Protein AF-W2N0L6-F1 (afdb_monomer_lite)

Radius of gyration: 17.58 Å; chains: 1; bounding box: 37×28×54 Å

Foldseek 3Di:
DDDDDDDDDPVVDQADPPPRDHCVVV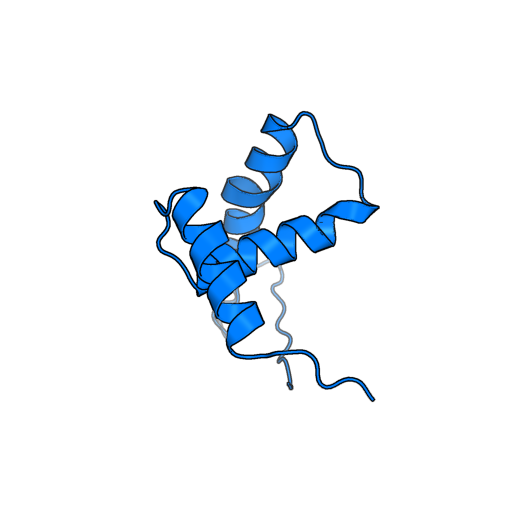VCCCPPPLPVVQVVVVHDDPVCSVVSVVLVVVCVVPHDPPDDPVRSVVVVVVVCVVCPPDDD

Secondary structure (DSSP, 8-state):
--PPP----TTT-SS-TTT---SHHHHHHIIIIIIHHHHHTT---HHHHHHHHHHHHHHHHHS-TT--HHHHHHHHHHHHHHS-----

Organism: Phytophthora nicotianae (NCBI:txid4792)

Sequence (88 aa):
MHYEHSWVNHTLHFVDPVSGTHTNTIEGLWEMHIKCHITAMRGCSKKYLDGYIDEYMWRSWFFPTMASPGEFMCGLVQAVQRHPQQEE

InterPro domains:
  IPR053164 IS1016-like transposase [PTHR47163] (2-62)

pLDDT: mean 88.41, std 8.49, range [45.0, 94.62]

Structure (mmCIF, N/CA/C/O backbone):
data_AF-W2N0L6-F1
#
_entry.id   AF-W2N0L6-F1
#
loop_
_atom_site.group_PDB
_atom_site.id
_atom_site.type_symbol
_atom_site.label_atom_id
_atom_site.label_alt_id
_atom_site.label_comp_id
_atom_site.label_asym_id
_atom_site.label_entity_id
_atom_site.label_seq_id
_atom_site.pdbx_PDB_ins_code
_atom_site.Cartn_x
_atom_site.Cartn_y
_atom_site.Cartn_z
_atom_site.occupancy
_atom_site.B_iso_or_equiv
_atom_site.auth_seq_id
_atom_site.auth_comp_id
_atom_site.auth_asym_id
_atom_site.auth_atom_id
_atom_site.pdbx_PDB_model_num
ATOM 1 N N . MET A 1 1 ? -18.063 5.766 -5.108 1.00 55.31 1 MET A N 1
ATOM 2 C CA . MET A 1 1 ? -17.706 4.956 -3.922 1.00 55.31 1 MET A CA 1
ATOM 3 C C . MET A 1 1 ? -17.934 5.816 -2.692 1.00 55.31 1 MET A C 1
ATOM 5 O O . MET A 1 1 ? -17.419 6.926 -2.665 1.00 55.31 1 MET A O 1
ATOM 9 N N . HIS A 1 2 ? -18.741 5.357 -1.736 1.00 81.44 2 HIS A N 1
ATOM 10 C CA . HIS A 1 2 ? -18.910 6.028 -0.446 1.00 81.44 2 HIS A CA 1
ATOM 11 C C . HIS A 1 2 ? -17.994 5.332 0.558 1.00 81.44 2 HIS A C 1
ATOM 13 O O . HIS A 1 2 ? -18.211 4.164 0.863 1.00 81.44 2 HIS A O 1
ATOM 19 N N . TYR A 1 3 ? -16.945 6.023 1.002 1.00 83.81 3 TYR A N 1
ATOM 20 C CA . TYR A 1 3 ? -16.053 5.525 2.045 1.00 83.81 3 TYR A CA 1
ATOM 21 C C . TYR A 1 3 ? -16.548 6.015 3.405 1.00 83.81 3 TYR A C 1
ATOM 23 O O . TYR A 1 3 ? -16.727 7.221 3.605 1.00 83.81 3 TYR A O 1
ATOM 31 N N . GLU A 1 4 ? -16.758 5.089 4.336 1.00 88.56 4 GLU A N 1
ATOM 32 C CA . GLU A 1 4 ? -17.005 5.426 5.735 1.00 88.56 4 GLU A CA 1
ATOM 33 C C . GLU A 1 4 ? -15.676 5.750 6.415 1.00 88.56 4 GLU A C 1
ATOM 35 O O . GLU A 1 4 ? -14.698 5.014 6.291 1.00 88.56 4 GLU A O 1
ATOM 40 N N . HIS A 1 5 ? -15.636 6.890 7.099 1.00 89.69 5 HIS A N 1
ATOM 41 C CA . HIS A 1 5 ? -14.459 7.322 7.840 1.00 89.69 5 HIS A CA 1
ATOM 42 C C . HIS A 1 5 ? -14.643 6.972 9.313 1.00 89.69 5 HIS A C 1
ATOM 44 O O . HIS A 1 5 ? -15.671 7.289 9.916 1.00 89.69 5 HIS A O 1
ATOM 50 N N . SER A 1 6 ? -13.627 6.346 9.894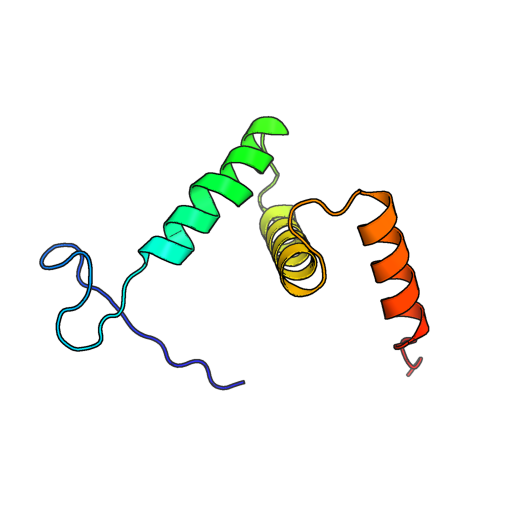 1.00 92.38 6 SER A N 1
ATOM 51 C CA . SER A 1 6 ? -13.568 6.002 11.312 1.00 92.38 6 SER A CA 1
ATOM 52 C C . SER A 1 6 ? -12.280 6.548 11.918 1.00 92.38 6 SER A C 1
ATOM 54 O O . SER A 1 6 ? -11.314 6.832 11.209 1.00 92.38 6 SER A O 1
ATOM 56 N N . TRP A 1 7 ? -12.266 6.715 13.237 1.00 90.94 7 TRP A N 1
ATOM 57 C CA . TRP A 1 7 ? -11.165 7.352 13.959 1.00 90.94 7 TRP A CA 1
ATOM 58 C C . TRP A 1 7 ? -10.847 6.554 15.217 1.00 90.94 7 TRP A C 1
ATOM 60 O O . TRP A 1 7 ? -11.735 5.936 15.801 1.00 90.94 7 TRP A O 1
ATOM 70 N N . VAL A 1 8 ? -9.596 6.622 15.666 1.00 92.88 8 VAL A N 1
ATOM 71 C CA . VAL A 1 8 ? -9.142 6.013 16.921 1.00 92.88 8 VAL A CA 1
ATOM 72 C C . VAL A 1 8 ? -8.420 7.069 17.741 1.00 92.88 8 VAL A C 1
ATOM 74 O O . VAL A 1 8 ? -7.606 7.831 17.221 1.00 92.88 8 VAL A O 1
ATOM 77 N N . ASN A 1 9 ? -8.719 7.127 19.037 1.00 91.31 9 ASN A N 1
ATOM 78 C CA . ASN A 1 9 ? -7.996 7.984 19.968 1.00 91.31 9 ASN A CA 1
ATOM 79 C C . ASN A 1 9 ? -6.830 7.209 20.599 1.00 91.31 9 ASN A C 1
ATOM 81 O O . ASN A 1 9 ? -7.010 6.533 21.614 1.00 91.31 9 ASN A O 1
AT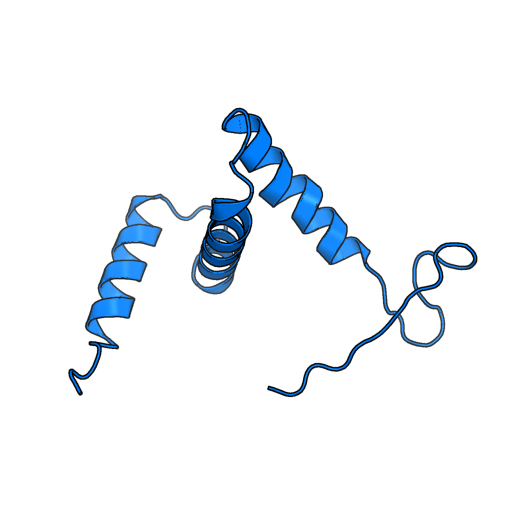OM 85 N N . HIS A 1 10 ? -5.632 7.371 20.035 1.00 89.50 10 HIS A N 1
ATOM 86 C CA . HIS A 1 10 ? -4.408 6.708 20.500 1.00 89.50 10 HIS A CA 1
ATOM 87 C C . HIS A 1 10 ? -3.908 7.156 21.885 1.00 89.50 10 HIS A C 1
ATOM 89 O O . HIS A 1 10 ? -3.013 6.519 22.435 1.00 89.50 10 HIS A O 1
ATOM 95 N N . THR A 1 11 ? -4.467 8.215 22.486 1.00 93.81 11 THR A N 1
ATOM 96 C CA . THR A 1 11 ? -4.188 8.550 23.896 1.00 93.81 11 THR A CA 1
ATOM 97 C C . THR A 1 11 ? -4.906 7.599 24.856 1.00 93.81 11 THR A C 1
ATOM 99 O O . THR A 1 11 ? -4.440 7.398 25.973 1.00 93.81 11 THR A O 1
ATOM 102 N N . LEU A 1 12 ? -6.032 7.018 24.431 1.00 92.19 12 LEU A N 1
ATOM 103 C CA . LEU A 1 12 ? -6.867 6.150 25.263 1.00 92.19 12 LEU A CA 1
ATOM 104 C C . LEU A 1 12 ? -6.725 4.677 24.879 1.00 92.19 12 LEU A C 1
ATOM 106 O O . LEU A 1 12 ? -6.561 3.828 25.752 1.00 92.19 12 LEU A O 1
ATOM 110 N N . HIS A 1 13 ? -6.792 4.370 23.581 1.00 91.06 13 HIS A N 1
ATOM 111 C CA . HIS A 1 13 ? -6.845 2.999 23.087 1.00 91.06 13 HIS A CA 1
ATOM 112 C C . HIS A 1 13 ? -6.063 2.840 21.779 1.00 91.06 13 HIS A C 1
ATOM 114 O O . HIS A 1 13 ? -6.076 3.716 20.919 1.00 91.06 13 HIS A O 1
ATOM 120 N N . PHE A 1 14 ? -5.406 1.690 21.613 1.00 89.12 14 PHE A N 1
ATOM 121 C CA . PHE A 1 14 ? -4.734 1.320 20.360 1.00 89.12 14 PHE A CA 1
ATOM 122 C C . PHE A 1 14 ? -5.708 0.742 19.319 1.00 89.12 14 PHE A C 1
ATOM 124 O O . PHE A 1 14 ? -5.527 0.914 18.118 1.00 89.12 14 PHE A O 1
ATOM 131 N N . VAL A 1 15 ? -6.765 0.091 19.800 1.00 93.88 15 VAL A N 1
ATOM 132 C CA . VAL A 1 15 ? -7.910 -0.398 19.028 1.00 93.88 15 VAL A CA 1
ATOM 133 C C . VAL A 1 15 ? -9.150 0.160 19.709 1.00 93.88 15 VAL A C 1
ATOM 135 O O . VAL A 1 15 ? -9.264 0.042 20.929 1.00 93.88 15 VAL A O 1
ATOM 138 N N . ASP A 1 16 ? -10.058 0.784 18.962 1.00 93.94 16 ASP A N 1
ATOM 139 C CA . ASP A 1 16 ? -11.294 1.305 19.544 1.00 93.94 16 ASP A CA 1
ATOM 140 C C . ASP A 1 16 ? -12.152 0.148 20.095 1.00 93.94 16 ASP A C 1
ATOM 142 O O . ASP A 1 16 ? -12.536 -0.733 19.324 1.00 93.94 16 ASP A O 1
ATOM 146 N N . PRO A 1 17 ? -12.478 0.110 21.400 1.00 93.75 17 PRO A N 1
ATOM 147 C CA . PRO A 1 17 ? -13.174 -1.030 21.996 1.00 93.75 17 PRO A CA 1
ATOM 148 C C . PRO A 1 17 ? -14.634 -1.176 21.545 1.00 93.75 17 PRO A C 1
ATOM 150 O O . PRO A 1 17 ? -15.218 -2.237 21.749 1.00 93.75 17 PRO A O 1
ATOM 153 N N . VAL A 1 18 ? -15.238 -0.129 20.968 1.00 94.19 18 VAL A N 1
ATOM 154 C CA . VAL A 1 18 ? -16.641 -0.148 20.527 1.00 94.19 18 VAL A CA 1
ATOM 155 C C . VAL A 1 18 ? -16.755 -0.586 19.070 1.00 94.19 18 VAL A C 1
ATOM 157 O O . VAL A 1 18 ? -17.496 -1.516 18.765 1.00 94.19 18 VAL A O 1
ATOM 160 N N . SER A 1 19 ? -16.028 0.074 18.166 1.00 92.94 19 SER A N 1
ATOM 161 C CA . SER A 1 19 ? -16.082 -0.217 16.727 1.00 92.94 19 SER A CA 1
ATOM 162 C C . SER A 1 19 ? -15.070 -1.269 16.269 1.00 92.94 19 SER A C 1
ATOM 164 O O . SER A 1 19 ? -15.204 -1.799 15.171 1.00 92.94 19 SER A O 1
ATOM 166 N N . GLY A 1 20 ? -14.038 -1.557 17.068 1.00 93.50 20 GLY A N 1
ATOM 167 C CA . GLY A 1 20 ? -12.903 -2.388 16.658 1.00 93.50 20 GLY A CA 1
ATOM 168 C C . GLY A 1 20 ? -11.951 -1.701 15.672 1.00 93.50 20 GLY A C 1
ATOM 169 O O . GLY A 1 20 ? -11.011 -2.335 15.195 1.00 93.50 20 GLY A O 1
ATOM 170 N N . THR A 1 21 ? -12.169 -0.419 15.355 1.00 94.44 21 THR A N 1
ATOM 171 C CA . THR A 1 21 ? -11.332 0.335 14.412 1.00 94.44 21 THR A CA 1
ATOM 172 C C . THR A 1 21 ? -9.893 0.422 14.922 1.00 94.44 21 THR A C 1
ATOM 174 O O . THR A 1 21 ? -9.655 0.686 16.102 1.00 94.44 21 THR A O 1
ATOM 177 N N . HIS A 1 22 ? -8.923 0.237 14.026 1.00 94.19 22 HIS A N 1
ATOM 178 C CA . HIS A 1 22 ? -7.497 0.402 14.309 1.00 94.19 22 HIS A CA 1
ATOM 179 C C . HIS A 1 22 ? -6.715 0.802 13.054 1.00 94.19 22 HIS A C 1
ATOM 181 O O . HIS A 1 22 ? -7.118 0.509 11.929 1.00 94.19 22 HIS A O 1
ATOM 187 N N . THR A 1 23 ? -5.539 1.397 13.241 1.00 94.12 23 THR A N 1
ATOM 188 C CA . THR A 1 23 ? -4.626 1.799 12.155 1.00 94.12 23 THR A CA 1
ATOM 189 C C . THR A 1 23 ? -3.531 0.767 11.868 1.00 94.12 23 THR A C 1
ATOM 191 O O . THR A 1 23 ? -2.848 0.876 10.854 1.00 94.12 23 THR A O 1
ATOM 194 N N . ASN A 1 24 ? -3.415 -0.286 12.686 1.00 92.56 24 ASN A N 1
ATOM 195 C CA . ASN A 1 24 ? -2.311 -1.262 12.667 1.00 92.56 24 ASN A CA 1
ATOM 196 C C . ASN A 1 24 ? -2.011 -1.855 11.288 1.00 92.56 24 ASN A C 1
ATOM 198 O O . ASN A 1 24 ? -0.852 -2.005 10.915 1.00 92.56 24 ASN A O 1
ATOM 202 N N . THR A 1 25 ? -3.046 -2.208 10.523 1.00 91.06 25 THR A N 1
ATOM 203 C CA . THR A 1 25 ? -2.872 -2.784 9.184 1.00 91.06 25 THR A CA 1
ATOM 204 C C . THR A 1 25 ? -2.275 -1.770 8.215 1.00 91.06 25 THR A C 1
ATOM 206 O O . THR A 1 25 ? -1.385 -2.116 7.444 1.00 91.06 25 THR A O 1
ATOM 209 N N . ILE A 1 26 ? -2.730 -0.517 8.274 1.00 91.12 26 ILE A N 1
ATOM 210 C CA . ILE A 1 26 ? -2.233 0.565 7.417 1.00 91.12 26 ILE A CA 1
ATOM 211 C C . ILE A 1 26 ? -0.797 0.920 7.816 1.00 91.12 26 ILE A C 1
ATOM 213 O O . ILE A 1 26 ? 0.068 1.043 6.953 1.00 91.12 26 ILE A O 1
ATOM 217 N N . GLU A 1 27 ? -0.520 1.018 9.116 1.00 92.94 27 GLU A N 1
ATOM 218 C CA . GLU A 1 27 ? 0.817 1.296 9.652 1.00 92.94 27 GLU A CA 1
ATOM 219 C C . GLU A 1 27 ? 1.816 0.183 9.321 1.00 92.94 27 GLU A C 1
ATOM 221 O O . GLU A 1 27 ? 2.925 0.457 8.859 1.00 92.94 27 GLU A O 1
ATOM 226 N N . GLY A 1 28 ? 1.415 -1.078 9.497 1.00 93.44 28 GLY A N 1
ATOM 227 C CA . GLY A 1 28 ? 2.231 -2.238 9.154 1.00 93.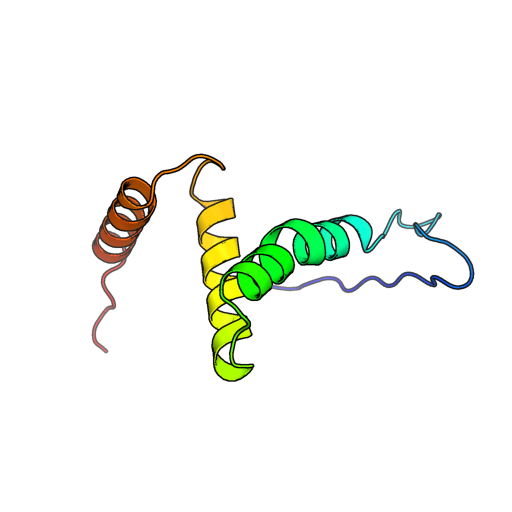44 28 GLY A CA 1
ATOM 228 C C . GLY A 1 28 ? 2.519 -2.310 7.656 1.00 93.44 28 GLY A C 1
ATOM 229 O O . GLY A 1 28 ? 3.661 -2.548 7.263 1.00 93.44 28 GLY A O 1
ATOM 230 N N . LEU A 1 29 ? 1.513 -2.037 6.818 1.00 92.56 29 LEU A N 1
ATOM 231 C CA . LEU A 1 29 ? 1.680 -1.963 5.367 1.00 92.56 29 LEU A CA 1
ATOM 232 C C . LEU A 1 29 ? 2.671 -0.858 4.982 1.00 92.56 29 LEU A C 1
ATOM 234 O O . LEU A 1 29 ? 3.589 -1.092 4.191 1.00 92.56 29 LEU A O 1
ATOM 238 N N . TRP A 1 30 ? 2.519 0.327 5.576 1.00 93.62 30 TRP A N 1
ATOM 239 C CA . TRP A 1 30 ? 3.409 1.456 5.341 1.00 93.62 30 TRP A CA 1
ATOM 240 C C . TRP A 1 30 ? 4.860 1.139 5.709 1.00 93.62 30 TRP A C 1
ATOM 242 O O . TRP A 1 30 ? 5.748 1.333 4.877 1.00 93.62 30 TRP A O 1
ATOM 252 N N . GLU A 1 31 ? 5.116 0.633 6.917 1.00 94.62 31 GLU A N 1
ATOM 253 C CA . GLU A 1 31 ? 6.483 0.384 7.381 1.00 94.62 31 GLU A CA 1
ATOM 254 C C . GLU A 1 31 ? 7.133 -0.777 6.618 1.00 94.62 31 GLU A C 1
ATOM 256 O O . GLU A 1 31 ? 8.237 -0.617 6.099 1.00 94.62 31 GLU A O 1
ATOM 261 N N . MET A 1 32 ? 6.450 -1.923 6.506 1.00 91.88 32 MET A N 1
ATOM 262 C CA . MET A 1 32 ? 7.046 -3.160 5.984 1.00 91.88 32 MET A CA 1
ATOM 263 C C . MET A 1 32 ? 7.168 -3.193 4.466 1.00 91.88 32 MET A C 1
ATOM 265 O O . MET A 1 32 ? 8.125 -3.765 3.945 1.00 91.88 32 MET A O 1
ATOM 269 N N . HIS A 1 33 ? 6.215 -2.601 3.747 1.00 89.12 33 HIS A N 1
ATOM 270 C CA . HIS A 1 33 ? 6.159 -2.746 2.296 1.00 89.12 33 HIS A CA 1
ATOM 271 C C . HIS A 1 33 ? 6.547 -1.468 1.564 1.00 89.12 33 HIS A C 1
ATOM 273 O O . HIS A 1 33 ? 7.384 -1.516 0.665 1.00 89.12 33 HIS A O 1
ATOM 279 N N . ILE A 1 34 ? 5.995 -0.320 1.958 1.00 91.31 34 ILE A N 1
ATOM 280 C CA . ILE A 1 34 ? 6.213 0.925 1.212 1.00 91.31 34 ILE A CA 1
ATOM 281 C C . ILE A 1 34 ? 7.540 1.573 1.614 1.00 91.31 34 ILE A C 1
ATOM 283 O O . ILE A 1 34 ? 8.430 1.772 0.785 1.00 91.31 34 ILE A O 1
ATOM 287 N N . LYS A 1 35 ? 7.711 1.880 2.901 1.00 91.12 35 LYS A N 1
ATOM 288 C CA . LYS A 1 35 ? 8.873 2.617 3.401 1.00 91.12 35 LYS A CA 1
ATOM 289 C C . LYS A 1 35 ? 10.161 1.812 3.256 1.00 91.12 35 LYS A C 1
ATOM 291 O O . LYS A 1 35 ? 11.131 2.352 2.731 1.00 91.12 35 LYS A O 1
ATOM 296 N N . CYS A 1 36 ? 10.170 0.527 3.630 1.00 91.44 36 CYS A N 1
ATOM 297 C CA . CYS A 1 36 ? 11.325 -0.351 3.413 1.00 91.44 36 CYS A CA 1
ATOM 298 C C . CYS A 1 36 ? 11.774 -0.372 1.942 1.00 91.44 36 CYS A C 1
ATOM 300 O O . CYS A 1 36 ? 12.971 -0.260 1.669 1.00 91.44 36 CYS A O 1
ATOM 302 N N . HIS A 1 37 ? 10.833 -0.453 0.997 1.00 87.69 37 HIS A N 1
ATOM 303 C CA . HIS A 1 37 ? 11.141 -0.446 -0.432 1.00 87.69 37 HIS A CA 1
ATOM 304 C C . HIS A 1 37 ? 11.729 0.897 -0.892 1.00 87.69 37 HIS A C 1
ATOM 306 O O . HIS A 1 37 ? 12.786 0.931 -1.523 1.00 87.69 37 HIS A O 1
ATOM 312 N N . ILE A 1 38 ? 11.109 2.017 -0.505 1.00 90.75 38 ILE A N 1
ATOM 313 C CA . ILE A 1 38 ? 11.609 3.365 -0.815 1.00 90.75 38 ILE A CA 1
ATOM 314 C C . ILE A 1 38 ? 13.013 3.576 -0.238 1.00 90.75 38 ILE A C 1
ATOM 316 O O . ILE A 1 38 ? 13.894 4.105 -0.917 1.00 90.75 38 ILE A O 1
ATOM 320 N N . THR A 1 39 ? 13.254 3.149 1.002 1.00 91.12 39 THR A N 1
ATOM 321 C CA . THR A 1 39 ? 14.573 3.242 1.634 1.00 91.12 39 THR A CA 1
ATOM 322 C C . THR A 1 39 ? 15.610 2.391 0.901 1.00 91.12 39 THR A C 1
ATOM 324 O O . THR A 1 39 ? 16.720 2.874 0.674 1.00 91.12 39 THR A O 1
ATOM 327 N N . ALA A 1 40 ? 15.259 1.178 0.460 1.00 90.19 40 ALA A N 1
ATOM 328 C CA . ALA A 1 40 ? 16.149 0.323 -0.329 1.00 90.19 40 ALA A CA 1
ATOM 329 C C . ALA A 1 40 ? 16.560 0.975 -1.665 1.00 90.19 40 ALA A C 1
ATOM 331 O O . ALA A 1 40 ? 17.702 0.830 -2.101 1.00 90.19 40 ALA A O 1
ATOM 332 N N . MET A 1 41 ? 15.670 1.769 -2.267 1.00 90.31 41 MET A N 1
ATOM 333 C CA . MET A 1 41 ? 15.947 2.569 -3.467 1.00 90.31 41 MET A CA 1
ATOM 334 C C . MET A 1 41 ? 16.718 3.875 -3.194 1.00 90.31 41 MET A C 1
ATOM 336 O O . MET A 1 41 ? 16.975 4.636 -4.124 1.00 90.31 41 MET A O 1
ATOM 340 N N . ARG A 1 42 ? 17.135 4.130 -1.943 1.00 91.94 42 ARG A N 1
ATOM 341 C CA . ARG A 1 42 ? 17.771 5.382 -1.476 1.00 91.94 42 ARG A CA 1
ATOM 342 C C . ARG A 1 42 ? 16.852 6.604 -1.530 1.00 91.94 42 ARG A C 1
ATOM 344 O O . ARG A 1 42 ? 17.306 7.732 -1.715 1.00 91.94 42 ARG A O 1
ATOM 351 N N . GLY A 1 43 ? 15.566 6.376 -1.292 1.00 89.56 43 GLY A N 1
ATOM 352 C CA . GLY A 1 43 ? 14.544 7.408 -1.239 1.00 89.56 43 GLY A CA 1
ATOM 353 C C . GLY A 1 43 ? 13.757 7.543 -2.539 1.00 89.56 43 GLY A C 1
ATOM 354 O O . GLY A 1 43 ? 14.080 6.969 -3.574 1.00 89.56 43 GLY A O 1
ATOM 355 N N . CYS A 1 44 ? 12.689 8.330 -2.461 1.00 88.12 44 CYS A N 1
ATOM 356 C CA . CYS A 1 44 ? 11.799 8.635 -3.570 1.00 88.12 44 CYS A CA 1
ATOM 357 C C . CYS A 1 44 ? 11.431 10.119 -3.515 1.00 88.12 44 CYS A C 1
ATOM 359 O O . CYS A 1 44 ? 11.223 10.680 -2.437 1.00 88.12 44 CYS A O 1
ATOM 361 N N . SER A 1 45 ? 11.332 10.771 -4.674 1.00 92.06 45 SER A N 1
ATOM 362 C CA . SER A 1 45 ? 10.767 12.120 -4.735 1.00 92.06 45 SER A CA 1
ATOM 363 C C . SER A 1 45 ? 9.279 12.074 -4.386 1.00 92.06 45 SER A C 1
ATOM 365 O O . SER A 1 45 ? 8.566 11.188 -4.854 1.00 92.06 45 SER A O 1
ATOM 367 N N . LYS A 1 46 ? 8.788 13.055 -3.618 1.00 89.81 46 LYS A N 1
ATOM 368 C CA . LYS A 1 46 ? 7.384 13.111 -3.174 1.00 89.81 46 LYS A CA 1
ATOM 369 C C . LYS A 1 46 ? 6.382 13.013 -4.333 1.00 89.81 46 LYS A C 1
ATOM 371 O O . LYS A 1 46 ? 5.349 12.383 -4.176 1.00 89.81 46 LYS A O 1
ATOM 376 N N . LYS A 1 47 ? 6.719 13.563 -5.505 1.00 93.62 47 LYS A N 1
ATOM 377 C CA . LYS A 1 47 ? 5.868 13.524 -6.709 1.00 93.62 47 LYS A CA 1
ATOM 378 C C . LYS A 1 47 ? 5.601 12.121 -7.271 1.00 93.62 47 LYS A C 1
ATOM 380 O O . LYS A 1 47 ? 4.711 11.979 -8.092 1.00 93.62 47 LYS A O 1
ATOM 385 N N . TYR A 1 48 ? 6.398 11.122 -6.890 1.00 89.81 48 TYR A N 1
ATOM 386 C CA . TYR A 1 48 ? 6.234 9.741 -7.351 1.00 89.81 48 TYR A CA 1
ATOM 387 C C . TYR A 1 48 ? 5.666 8.821 -6.271 1.00 89.81 48 TYR A C 1
ATOM 389 O O . TYR A 1 48 ? 5.355 7.676 -6.574 1.00 89.81 48 TYR A O 1
ATOM 397 N N . LEU A 1 49 ? 5.540 9.298 -5.027 1.00 90.69 49 LEU A N 1
ATOM 398 C CA . LEU A 1 49 ? 5.090 8.470 -3.910 1.00 90.69 49 LEU A CA 1
ATOM 399 C C . LEU A 1 49 ? 3.705 7.875 -4.183 1.00 90.69 49 LEU A C 1
ATOM 401 O O . LEU A 1 49 ? 3.532 6.674 -4.016 1.00 90.69 49 LEU A O 1
ATOM 405 N N . ASP A 1 50 ? 2.774 8.697 -4.662 1.00 91.50 50 ASP A N 1
ATOM 406 C CA . ASP A 1 50 ? 1.405 8.267 -4.955 1.00 91.50 50 ASP A CA 1
ATOM 407 C C . ASP A 1 50 ? 1.396 7.160 -6.021 1.00 91.50 50 ASP A C 1
ATOM 409 O O . ASP A 1 50 ? 0.826 6.098 -5.801 1.00 91.50 50 ASP A O 1
ATOM 413 N N . GLY A 1 51 ? 2.159 7.332 -7.108 1.00 91.06 51 GLY A N 1
ATOM 414 C CA . GLY A 1 51 ? 2.279 6.313 -8.157 1.00 91.06 51 GLY A CA 1
ATOM 415 C C . GLY A 1 51 ? 2.907 5.000 -7.676 1.00 91.06 51 GLY A C 1
ATOM 416 O O . GLY A 1 51 ? 2.493 3.930 -8.112 1.00 91.06 51 GLY A O 1
ATOM 417 N N . TYR A 1 52 ? 3.866 5.052 -6.746 1.00 89.06 52 TYR A N 1
ATOM 418 C CA . TYR A 1 52 ? 4.417 3.841 -6.127 1.00 89.06 52 TYR A CA 1
ATOM 419 C C . TYR A 1 52 ? 3.395 3.120 -5.247 1.00 89.06 52 TYR A C 1
ATOM 421 O O . TYR A 1 52 ? 3.369 1.890 -5.224 1.00 89.06 52 TYR A O 1
ATOM 429 N N . ILE A 1 53 ? 2.570 3.869 -4.512 1.00 91.75 53 ILE A N 1
ATOM 430 C CA . ILE A 1 53 ? 1.498 3.295 -3.693 1.00 91.75 53 ILE A CA 1
ATOM 431 C C . ILE A 1 53 ? 0.460 2.637 -4.604 1.00 91.75 53 ILE A C 1
ATOM 433 O O . ILE A 1 53 ? 0.106 1.484 -4.365 1.00 91.75 53 ILE A O 1
ATOM 437 N N . ASP A 1 54 ? 0.047 3.317 -5.673 1.00 91.25 54 ASP A N 1
ATOM 438 C CA . ASP A 1 54 ? -0.897 2.785 -6.656 1.00 91.25 54 ASP A CA 1
ATOM 439 C C . ASP A 1 54 ? -0.366 1.500 -7.308 1.00 91.25 54 ASP A C 1
ATOM 441 O O . ASP A 1 54 ? -1.078 0.494 -7.381 1.00 91.25 54 ASP A O 1
ATOM 445 N N . GLU A 1 55 ? 0.907 1.491 -7.723 1.00 89.62 55 GLU A N 1
ATOM 446 C CA . GLU A 1 55 ? 1.561 0.302 -8.279 1.00 89.62 55 GLU A CA 1
ATOM 447 C C . GLU A 1 55 ? 1.583 -0.845 -7.261 1.00 89.62 55 GLU A C 1
ATOM 449 O O . GLU A 1 55 ? 1.219 -1.976 -7.588 1.00 89.62 55 GLU A O 1
ATOM 454 N N . TYR A 1 56 ? 1.984 -0.568 -6.017 1.00 89.81 56 TYR A N 1
ATOM 455 C CA . TYR A 1 56 ? 2.021 -1.570 -4.956 1.00 89.81 56 TYR A CA 1
ATOM 456 C C . TYR A 1 56 ? 0.631 -2.164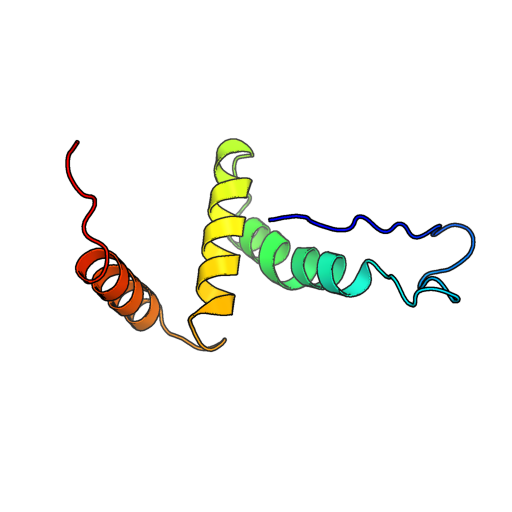 -4.692 1.00 89.81 56 TYR A C 1
ATOM 458 O O . TYR A 1 56 ? 0.483 -3.387 -4.627 1.00 89.81 56 TYR A O 1
ATOM 466 N N . MET A 1 57 ? -0.393 -1.315 -4.578 1.00 90.81 57 MET A N 1
ATOM 467 C CA . MET A 1 57 ? -1.774 -1.741 -4.354 1.00 90.81 57 MET A CA 1
ATOM 468 C C . MET A 1 57 ? -2.264 -2.614 -5.506 1.00 90.81 57 MET A C 1
ATOM 470 O O . MET A 1 57 ? -2.731 -3.728 -5.261 1.00 90.81 57 MET A O 1
ATOM 474 N N . TRP A 1 58 ? -2.058 -2.178 -6.752 1.00 90.38 58 TRP A N 1
ATOM 475 C CA . TRP A 1 58 ? -2.383 -2.963 -7.940 1.00 90.38 58 TRP A CA 1
ATOM 476 C C . TRP A 1 58 ? -1.694 -4.336 -7.921 1.00 90.38 58 TRP A C 1
ATOM 478 O O . TRP A 1 58 ? -2.355 -5.366 -8.072 1.00 90.38 58 TRP A O 1
ATOM 488 N N . ARG A 1 59 ? -0.386 -4.389 -7.641 1.00 90.56 59 ARG A N 1
ATOM 489 C CA . ARG A 1 59 ? 0.352 -5.661 -7.541 1.00 90.56 59 ARG A CA 1
ATOM 490 C C . ARG A 1 59 ? -0.234 -6.567 -6.460 1.00 90.56 59 ARG A C 1
ATOM 492 O O . ARG A 1 59 ? -0.428 -7.750 -6.716 1.00 90.56 59 ARG A O 1
ATOM 499 N N . SER A 1 60 ? -0.563 -6.018 -5.291 1.00 89.12 60 SER A N 1
ATOM 500 C CA . SER A 1 60 ? -1.117 -6.786 -4.168 1.00 89.12 60 SER A CA 1
ATOM 501 C C . SER A 1 60 ? -2.528 -7.331 -4.416 1.00 89.12 60 SER A C 1
ATOM 503 O O . SER A 1 60 ? -2.885 -8.375 -3.878 1.00 89.12 60 SER A O 1
ATOM 505 N N . TRP A 1 61 ? -3.337 -6.637 -5.220 1.00 90.38 61 TRP A N 1
ATOM 506 C CA . TRP A 1 61 ? -4.721 -7.028 -5.492 1.00 90.38 61 TRP A CA 1
ATOM 507 C C . TRP A 1 61 ? -4.838 -8.083 -6.584 1.00 90.38 61 TRP A C 1
ATOM 509 O O . TRP A 1 61 ? -5.724 -8.934 -6.521 1.00 90.38 61 TRP A O 1
ATOM 519 N N . PHE A 1 62 ? -3.967 -8.018 -7.591 1.00 89.38 62 PHE A N 1
ATOM 520 C CA . PHE A 1 62 ? -4.101 -8.833 -8.798 1.00 89.38 62 PHE A CA 1
ATOM 521 C C . PHE A 1 62 ? -3.105 -9.991 -8.886 1.00 89.38 62 PHE A C 1
ATOM 523 O O . PHE A 1 62 ? -3.287 -10.872 -9.726 1.00 89.38 62 PHE A O 1
ATOM 530 N N . PHE A 1 63 ? -2.076 -10.025 -8.037 1.00 91.81 63 PHE A N 1
ATOM 531 C CA . PHE A 1 63 ? -1.010 -11.020 -8.128 1.00 91.81 63 PHE A CA 1
ATOM 532 C C . PHE A 1 63 ? -0.633 -11.595 -6.758 1.00 91.81 63 PHE A C 1
ATOM 534 O O . PHE A 1 63 ? -0.772 -10.927 -5.732 1.00 91.81 63 PHE A O 1
ATOM 541 N N . PRO A 1 64 ? -0.111 -12.833 -6.720 1.00 88.94 64 PRO A N 1
ATOM 542 C CA . PRO A 1 64 ? 0.435 -13.404 -5.497 1.00 88.94 64 PRO A CA 1
ATOM 543 C C . PRO A 1 64 ? 1.697 -12.655 -5.041 1.00 88.94 64 PRO A C 1
ATOM 545 O O . PRO A 1 64 ? 2.437 -12.088 -5.844 1.00 88.94 64 PRO A O 1
ATOM 548 N N . THR A 1 65 ? 1.997 -12.726 -3.743 1.00 79.62 65 THR A N 1
ATOM 549 C CA . THR A 1 65 ? 3.131 -12.032 -3.095 1.00 79.62 65 THR A CA 1
ATOM 550 C C . THR A 1 65 ? 4.512 -12.386 -3.654 1.00 79.62 65 THR A C 1
ATOM 552 O O . THR A 1 65 ? 5.457 -11.630 -3.449 1.00 79.62 65 THR A O 1
ATOM 555 N N . MET A 1 66 ? 4.634 -13.508 -4.367 1.00 83.38 66 MET A N 1
ATOM 556 C CA . MET A 1 66 ? 5.878 -13.992 -4.978 1.00 83.38 66 MET A CA 1
ATOM 557 C C . MET A 1 66 ? 5.854 -13.934 -6.509 1.00 83.38 66 MET A C 1
ATOM 559 O O . MET A 1 66 ? 6.680 -14.577 -7.155 1.00 83.38 66 MET A O 1
ATOM 563 N N . ALA A 1 67 ? 4.913 -13.190 -7.097 1.00 88.62 67 ALA A N 1
ATOM 564 C CA . ALA A 1 67 ? 4.912 -12.966 -8.533 1.00 88.62 67 ALA A CA 1
ATOM 565 C C . ALA A 1 67 ? 6.224 -12.293 -8.966 1.00 88.62 67 ALA A C 1
ATOM 567 O O . ALA A 1 67 ? 6.739 -11.361 -8.344 1.00 88.62 67 ALA A O 1
ATOM 568 N N . SER A 1 68 ? 6.785 -12.804 -10.047 1.00 90.75 68 SER A N 1
ATOM 569 C CA . SER A 1 68 ? 7.976 -12.295 -10.697 1.00 90.75 68 SER A CA 1
ATOM 570 C C . SER A 1 68 ? 7.674 -10.997 -11.457 1.00 90.75 68 SER A C 1
ATOM 572 O O . SER A 1 68 ? 6.540 -10.761 -11.885 1.00 90.75 68 SER A O 1
ATOM 574 N N . PRO A 1 69 ? 8.695 -10.161 -11.725 1.00 86.94 69 PRO A N 1
ATOM 575 C CA . PRO A 1 69 ? 8.573 -9.013 -12.627 1.00 86.94 69 PRO A CA 1
ATOM 576 C C . PRO A 1 69 ? 7.890 -9.344 -13.962 1.00 86.94 69 PRO A C 1
ATOM 578 O O . PRO A 1 69 ? 7.079 -8.561 -14.450 1.00 86.94 69 PRO A O 1
ATOM 581 N N . GLY A 1 70 ? 8.174 -10.520 -14.531 1.00 90.69 70 GLY A N 1
ATOM 582 C CA . GLY A 1 70 ? 7.577 -10.966 -15.789 1.00 90.69 70 GLY A CA 1
ATOM 583 C C . GLY A 1 70 ? 6.071 -11.208 -15.691 1.00 90.69 70 GLY A C 1
ATOM 584 O O . GLY A 1 70 ? 5.340 -10.854 -16.614 1.00 90.69 70 GLY A O 1
ATOM 585 N N . GLU A 1 71 ? 5.595 -11.749 -14.569 1.00 91.19 71 GLU A N 1
ATOM 586 C CA . GLU A 1 71 ? 4.167 -11.988 -14.335 1.00 91.19 71 GLU A CA 1
ATOM 587 C C . GLU A 1 71 ? 3.395 -10.678 -14.188 1.00 91.19 71 GLU A C 1
ATOM 589 O O . GLU A 1 71 ? 2.351 -10.525 -14.823 1.00 91.19 71 GLU A O 1
ATOM 594 N N . PHE A 1 72 ? 3.942 -9.704 -13.450 1.00 89.19 72 PHE A N 1
ATOM 595 C CA . PHE A 1 72 ? 3.347 -8.367 -13.355 1.00 89.19 72 PHE A CA 1
ATOM 596 C C . PHE A 1 72 ? 3.230 -7.715 -14.734 1.00 89.19 72 PHE A C 1
ATOM 598 O O . PHE A 1 72 ? 2.156 -7.253 -15.113 1.00 89.19 72 PHE A O 1
ATOM 605 N N . MET A 1 73 ? 4.309 -7.728 -15.522 1.00 89.38 73 MET A N 1
ATOM 606 C CA . MET A 1 73 ? 4.308 -7.118 -16.854 1.00 89.38 73 MET A CA 1
ATOM 607 C C . MET A 1 73 ? 3.344 -7.829 -17.809 1.00 89.38 73 MET A C 1
ATOM 609 O O . MET A 1 73 ? 2.598 -7.165 -18.527 1.00 89.38 73 MET A O 1
ATOM 613 N N . CYS A 1 74 ? 3.297 -9.166 -17.791 1.00 92.00 74 CYS A N 1
ATOM 614 C CA . CYS A 1 74 ? 2.330 -9.922 -18.587 1.00 92.00 74 CYS A CA 1
ATOM 615 C C . CYS A 1 74 ? 0.890 -9.578 -18.193 1.00 92.00 74 CYS A C 1
ATOM 617 O O . CYS A 1 74 ? 0.058 -9.343 -19.069 1.00 92.00 74 CYS A O 1
ATOM 619 N N . GLY A 1 75 ? 0.591 -9.517 -16.894 1.00 90.38 75 GLY A N 1
ATOM 620 C CA . GLY A 1 75 ? -0.740 -9.158 -16.413 1.00 90.38 75 GLY A CA 1
ATOM 621 C C . GLY A 1 75 ? -1.131 -7.720 -16.761 1.00 90.38 75 GLY A C 1
ATOM 622 O O . GLY A 1 75 ? -2.271 -7.491 -17.158 1.00 90.38 75 GLY A O 1
ATOM 623 N N . LEU A 1 76 ? -0.189 -6.769 -16.713 1.00 88.25 76 LEU A N 1
ATOM 624 C CA . LEU A 1 76 ? -0.415 -5.390 -17.156 1.00 88.25 76 LEU A CA 1
ATOM 625 C C . LEU A 1 76 ? -0.773 -5.332 -18.645 1.00 88.25 76 LEU A C 1
ATOM 627 O O . LEU A 1 76 ? -1.776 -4.724 -19.013 1.00 88.25 76 LEU A O 1
ATOM 631 N N . VAL A 1 77 ? 0.005 -6.005 -19.498 1.00 90.50 77 VAL A N 1
ATOM 632 C CA . VAL A 1 77 ? -0.261 -6.065 -20.945 1.00 90.50 77 VAL A CA 1
ATOM 633 C C . VAL A 1 77 ? -1.639 -6.667 -21.215 1.00 90.50 77 VAL A C 1
ATOM 635 O O . VAL A 1 77 ? -2.409 -6.115 -22.000 1.00 90.50 77 VAL A O 1
ATOM 638 N N . GLN A 1 78 ? -1.990 -7.757 -20.529 1.00 89.88 78 GLN A N 1
ATOM 639 C CA . GLN A 1 78 ? -3.314 -8.367 -20.651 1.00 89.88 78 GLN A CA 1
ATOM 640 C C . GLN A 1 78 ? -4.437 -7.428 -20.187 1.00 89.88 78 GLN A C 1
ATOM 642 O O . GLN A 1 78 ? -5.492 -7.395 -20.816 1.00 89.88 78 GLN A O 1
ATOM 647 N N . ALA A 1 79 ? -4.237 -6.669 -19.106 1.00 87.94 79 ALA A N 1
ATOM 648 C CA . ALA A 1 79 ? -5.222 -5.710 -18.612 1.00 87.94 79 ALA A CA 1
ATOM 649 C C . ALA A 1 79 ? -5.470 -4.580 -19.624 1.00 87.94 79 ALA A C 1
ATOM 651 O O . ALA A 1 79 ? -6.623 -4.275 -19.922 1.00 87.94 79 ALA A O 1
ATOM 652 N N . VAL A 1 80 ? -4.405 -4.031 -20.217 1.00 88.88 80 VAL A N 1
ATOM 653 C CA . VAL A 1 80 ? -4.495 -3.002 -21.269 1.00 88.88 80 VAL A CA 1
ATOM 654 C C . VAL A 1 80 ? -5.207 -3.540 -22.511 1.00 88.88 80 VA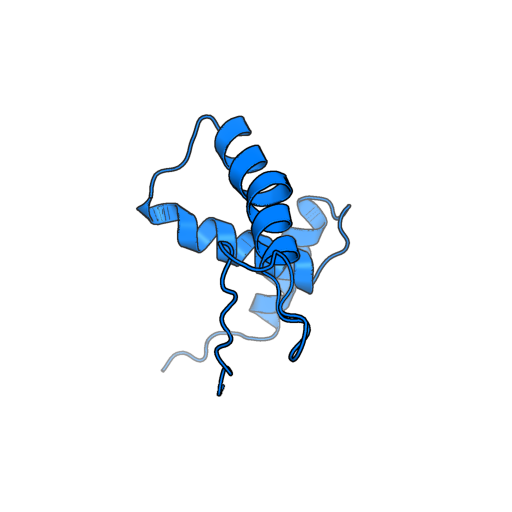L A C 1
ATOM 656 O O . VAL A 1 80 ? -6.086 -2.878 -23.052 1.00 88.88 80 VAL A O 1
ATOM 659 N N . GLN A 1 81 ? -4.891 -4.766 -22.940 1.00 90.19 81 GLN A N 1
ATOM 660 C CA . GLN A 1 81 ? -5.552 -5.398 -24.089 1.00 90.19 81 GLN A CA 1
ATOM 661 C C . GLN A 1 81 ? -7.051 -5.644 -23.865 1.00 90.19 81 GLN A C 1
ATOM 663 O O . GLN A 1 81 ? -7.825 -5.603 -24.818 1.00 90.19 81 GLN A O 1
ATOM 668 N N . ARG A 1 82 ? -7.467 -5.918 -22.622 1.00 87.69 82 ARG A N 1
ATOM 669 C CA . ARG A 1 82 ? -8.878 -6.146 -22.259 1.00 87.69 82 ARG A CA 1
ATOM 670 C C . ARG A 1 82 ? -9.676 -4.851 -22.116 1.00 87.69 82 ARG A C 1
ATOM 672 O O . ARG A 1 82 ? -10.894 -4.880 -22.271 1.00 87.69 82 ARG A O 1
ATOM 679 N N . HIS A 1 83 ? -9.002 -3.740 -21.834 1.00 84.56 83 HIS A N 1
ATOM 680 C CA . HIS A 1 83 ? -9.610 -2.424 -21.659 1.00 84.56 83 HIS A CA 1
ATOM 681 C C . HIS A 1 83 ? -8.893 -1.384 -22.529 1.00 84.56 83 HIS A C 1
ATOM 683 O O . HIS A 1 83 ? -8.263 -0.471 -21.988 1.00 84.56 83 HIS A O 1
ATOM 689 N N . PRO A 1 84 ? -8.956 -1.511 -23.869 1.00 75.44 84 PRO A N 1
ATOM 690 C CA . PRO A 1 84 ? -8.412 -0.485 -24.743 1.00 75.44 84 PRO A CA 1
ATOM 691 C C . PRO A 1 84 ? -9.120 0.834 -24.429 1.00 75.44 84 PRO A C 1
ATOM 693 O O . PRO A 1 84 ? -10.350 0.869 -24.326 1.00 75.44 84 PRO A O 1
ATOM 696 N N . GLN A 1 85 ? -8.349 1.906 -24.231 1.00 69.06 85 GLN A N 1
ATOM 697 C CA . GLN A 1 85 ? -8.927 3.239 -24.104 1.00 69.06 85 GLN A CA 1
ATOM 698 C C . GLN A 1 85 ? -9.739 3.503 -25.374 1.00 69.06 85 GLN A C 1
ATOM 700 O O . GLN A 1 85 ? -9.203 3.425 -26.478 1.00 69.06 85 GLN A O 1
ATOM 705 N N . GLN A 1 86 ? -11.041 3.735 -25.217 1.00 59.22 86 GLN A N 1
ATOM 706 C CA . GLN A 1 86 ? -11.858 4.247 -26.307 1.00 59.22 86 GLN A CA 1
ATOM 707 C C . GLN A 1 86 ? -11.347 5.663 -26.576 1.00 59.22 86 GLN A C 1
ATOM 709 O O . GLN A 1 86 ? -11.367 6.496 -25.673 1.00 59.22 86 GLN A O 1
ATOM 714 N N . GLU A 1 87 ? -10.794 5.892 -27.766 1.00 56.78 87 GLU A N 1
ATOM 715 C CA . GLU A 1 87 ? -10.496 7.241 -28.239 1.00 56.78 87 GLU A CA 1
ATOM 716 C C . GLU A 1 87 ? -11.836 7.992 -28.335 1.00 56.78 87 GLU A C 1
ATOM 718 O O . GLU A 1 87 ? -12.717 7.576 -29.090 1.00 56.78 87 GLU A O 1
ATOM 723 N N . GLU A 1 88 ? -12.012 9.021 -27.499 1.00 45.00 88 GLU A N 1
ATOM 724 C CA . GLU A 1 88 ? -13.069 10.036 -27.651 1.00 45.00 88 GLU A CA 1
ATOM 725 C C . GLU A 1 88 ? -12.759 10.978 -28.820 1.00 45.00 88 GLU A C 1
ATOM 727 O O . GLU A 1 88 ? -11.580 11.385 -28.963 1.00 45.00 88 GLU A O 1
#